Protein AF-A0A1I1SZJ6-F1 (afdb_monomer)

Secondary structure (DSSP, 8-state):
-EEEETTEEEEEEE-EEETTEEE--HHHHHHHTTPPP-TTHHHHHHHHHHHHHHTS-SS--SS--HHHHHHHHHHHHHHTT--TT--EEEEEEEPSTT----HHHHHHHHHH-HHHHHHTSS-TTEEEEEESS--SSS-----HHHHTT--

pLDDT: mean 81.71, std 13.98, range [41.66, 95.25]

InterPro domains:
  IPR046100 Protein of unknown function DUF6037 [PF19503] (1-134)

Organism: NCBI:txid1505723

Radius of gyration: 19.91 Å; Cα contacts (8 Å, |Δi|>4): 135; chains: 1; bounding box: 44×31×58 Å

Mean predicted aligned error: 8.68 Å

Sequence (151 aa):
MEFFKKSDLTDALKVEINSSGWMIDAKELRKFFEIEYSLTLGDTLSQFNNILNQFVPTVVNERPSKEQMELMYASLSKSDSENPNKKYCFGVKMNREGHRRSSFNDNKTRLLRPNLYKYFADGKTIIFYFSSKSIKSYLCRLTKSLISSML

Structure (mmCIF, N/CA/C/O backbone):
data_AF-A0A1I1SZJ6-F1
#
_entry.id   AF-A0A1I1SZJ6-F1
#
loop_
_atom_site.group_PDB
_atom_site.id
_atom_site.type_symbol
_atom_site.label_atom_id
_atom_site.label_alt_id
_atom_site.label_comp_id
_atom_site.label_asym_id
_atom_site.label_entity_id
_atom_site.label_seq_id
_atom_site.pdbx_PDB_ins_code
_atom_site.Cartn_x
_atom_site.Cartn_y
_atom_site.Cartn_z
_atom_site.occupancy
_atom_site.B_iso_or_equiv
_atom_site.auth_seq_id
_atom_site.auth_comp_id
_atom_site.auth_asym_id
_atom_site.auth_atom_id
_atom_site.pdbx_PDB_model_num
ATOM 1 N N . MET A 1 1 ? -2.105 -5.342 6.293 1.00 83.62 1 MET A N 1
ATOM 2 C CA . MET A 1 1 ? -3.278 -4.646 5.729 1.00 83.62 1 MET A CA 1
ATOM 3 C C . MET A 1 1 ? -3.196 -3.177 6.093 1.00 83.62 1 MET A C 1
ATOM 5 O O . MET A 1 1 ? -2.617 -2.859 7.123 1.00 83.62 1 MET A O 1
ATOM 9 N N . GLU A 1 2 ? -3.727 -2.296 5.252 1.00 89.25 2 GLU A N 1
ATOM 10 C CA . GLU A 1 2 ? -3.792 -0.857 5.526 1.00 89.25 2 GLU A CA 1
ATOM 11 C C . GLU A 1 2 ? -5.231 -0.376 5.331 1.00 89.25 2 GLU A C 1
ATOM 13 O O . GLU A 1 2 ? -5.846 -0.674 4.306 1.00 89.25 2 GLU A O 1
ATOM 18 N N . PHE A 1 3 ? -5.759 0.341 6.320 1.00 88.94 3 PHE A N 1
ATOM 19 C CA . PHE A 1 3 ? -7.051 1.015 6.257 1.00 88.94 3 PHE A CA 1
ATOM 20 C C . PHE A 1 3 ? -6.853 2.513 6.119 1.00 88.94 3 PHE A C 1
ATOM 22 O O . PHE A 1 3 ? -5.912 3.062 6.681 1.00 88.94 3 PHE A O 1
ATOM 29 N N . PHE A 1 4 ? -7.782 3.169 5.434 1.00 89.69 4 PHE A N 1
ATOM 30 C CA . PHE A 1 4 ? -7.789 4.613 5.239 1.00 89.69 4 PHE A CA 1
ATOM 31 C C . PHE A 1 4 ? -9.159 5.155 5.626 1.00 89.69 4 PHE A C 1
ATOM 33 O O . PHE A 1 4 ? -10.178 4.543 5.283 1.00 89.69 4 PHE A O 1
ATOM 40 N N . LYS A 1 5 ? -9.202 6.308 6.296 1.00 89.00 5 LYS A N 1
ATOM 41 C CA . LYS A 1 5 ? -10.465 7.026 6.476 1.00 89.00 5 LYS A CA 1
ATOM 42 C C . LYS A 1 5 ? -10.844 7.698 5.167 1.00 89.00 5 LYS A C 1
ATOM 44 O O . LYS A 1 5 ? -10.059 8.435 4.586 1.00 89.00 5 LYS A O 1
ATOM 49 N N . LYS A 1 6 ? -12.079 7.499 4.706 1.00 85.56 6 LYS A N 1
ATOM 50 C CA . LYS A 1 6 ? -12.560 8.141 3.471 1.00 85.56 6 LYS A CA 1
ATOM 51 C C . LYS A 1 6 ? -12.518 9.677 3.548 1.00 85.56 6 LYS A C 1
ATOM 53 O O . LYS A 1 6 ? -12.340 10.332 2.530 1.00 85.56 6 LYS A O 1
ATOM 58 N N . SER A 1 7 ? -12.703 10.241 4.741 1.00 86.44 7 SER A N 1
ATOM 59 C CA . SER A 1 7 ? -12.635 11.685 4.999 1.00 86.44 7 SER A CA 1
ATOM 60 C C . SER A 1 7 ? -11.208 12.238 5.022 1.00 86.44 7 SER A C 1
ATOM 62 O O . SER A 1 7 ? -11.016 13.401 4.679 1.00 86.44 7 SER A O 1
ATOM 64 N N . ASP A 1 8 ? -10.222 11.422 5.403 1.00 85.50 8 ASP A N 1
ATOM 65 C CA . ASP A 1 8 ? -8.811 11.795 5.472 1.00 85.50 8 ASP A CA 1
ATOM 66 C C . ASP A 1 8 ? -7.924 10.600 5.105 1.00 85.50 8 ASP A C 1
ATOM 68 O O . ASP A 1 8 ? -7.645 9.712 5.909 1.00 85.50 8 ASP A O 1
ATOM 72 N N . LEU A 1 9 ? -7.444 10.605 3.864 1.00 82.00 9 LEU A N 1
ATOM 73 C CA . LEU A 1 9 ? -6.594 9.551 3.317 1.00 82.00 9 LEU A CA 1
ATOM 74 C C . LEU A 1 9 ? -5.152 9.581 3.857 1.00 82.00 9 LEU A C 1
ATOM 76 O O . LEU A 1 9 ? -4.342 8.719 3.502 1.00 82.00 9 LEU A O 1
ATOM 80 N N . THR A 1 10 ? -4.800 10.584 4.666 1.00 82.19 10 THR A N 1
ATOM 81 C CA . THR A 1 10 ? -3.515 10.639 5.373 1.00 82.19 10 THR A CA 1
ATOM 82 C C . THR A 1 10 ? -3.568 9.928 6.723 1.00 82.19 10 THR A C 1
ATOM 84 O O . THR A 1 10 ? -2.527 9.449 7.178 1.00 82.19 10 THR A O 1
ATOM 87 N N . ASP A 1 11 ? -4.766 9.782 7.297 1.00 87.06 11 ASP A N 1
ATOM 88 C CA . ASP A 1 11 ? -5.030 8.991 8.496 1.00 87.06 11 ASP A CA 1
ATOM 89 C C . ASP A 1 11 ? -5.239 7.518 8.110 1.00 87.06 11 ASP A C 1
ATOM 91 O O . ASP A 1 11 ? -6.289 7.106 7.597 1.00 87.06 11 ASP A O 1
ATOM 95 N N . ALA A 1 12 ? -4.181 6.728 8.302 1.00 89.31 12 ALA A N 1
ATOM 96 C CA . ALA A 1 12 ? -4.136 5.331 7.907 1.00 89.31 12 ALA A CA 1
ATOM 97 C C . ALA A 1 12 ? -3.744 4.423 9.072 1.00 89.31 12 ALA A C 1
ATOM 99 O O . ALA A 1 12 ? -2.749 4.659 9.758 1.00 89.31 12 ALA A O 1
ATOM 100 N N . LEU A 1 13 ? -4.483 3.326 9.224 1.00 90.75 13 LEU A N 1
ATOM 101 C CA . LEU A 1 13 ? -4.199 2.283 10.199 1.00 90.75 13 LEU A CA 1
ATOM 102 C C . LEU A 1 13 ? -3.524 1.101 9.504 1.00 90.75 13 LEU A C 1
ATOM 104 O O . LEU A 1 13 ? -4.130 0.418 8.673 1.00 90.75 13 LEU A O 1
ATOM 108 N N . LYS A 1 14 ? -2.261 0.849 9.852 1.00 89.88 14 LYS A N 1
ATOM 109 C CA . LYS A 1 14 ? -1.487 -0.284 9.338 1.00 89.88 14 LYS A CA 1
ATOM 110 C C . LYS A 1 14 ? -1.499 -1.418 10.352 1.00 89.88 14 LYS A C 1
ATOM 112 O O . LYS A 1 14 ? -1.001 -1.259 11.456 1.00 89.88 14 LYS A O 1
ATOM 117 N N . VAL A 1 15 ? -2.037 -2.564 9.946 1.00 88.00 15 VAL A N 1
ATOM 118 C CA . VAL A 1 15 ? -2.221 -3.730 10.820 1.00 88.00 15 VAL A CA 1
ATOM 119 C C . VAL A 1 15 ? -1.590 -4.961 10.194 1.00 88.00 15 VAL A C 1
ATOM 121 O O . VAL A 1 15 ? -1.812 -5.258 9.013 1.00 88.00 15 VAL A O 1
ATOM 124 N N . GLU A 1 16 ? -0.809 -5.699 10.973 1.00 85.38 16 GLU A N 1
ATOM 125 C CA . GLU A 1 16 ? -0.336 -7.021 10.573 1.00 85.38 16 GLU A CA 1
ATOM 126 C C . GLU A 1 16 ? -1.478 -8.039 10.672 1.00 85.38 16 GLU A C 1
ATOM 128 O O . GLU A 1 16 ? -2.276 -8.006 11.605 1.00 85.38 16 GLU A O 1
ATOM 133 N N . ILE A 1 17 ? -1.578 -8.935 9.690 1.00 81.75 17 ILE A N 1
ATOM 134 C CA . ILE A 1 17 ? -2.584 -10.002 9.674 1.00 81.75 17 ILE A CA 1
ATOM 135 C C . ILE A 1 17 ? -1.856 -11.333 9.550 1.00 81.75 17 ILE A C 1
ATOM 137 O O . ILE A 1 17 ? -0.965 -11.470 8.710 1.00 81.75 17 ILE A O 1
ATOM 141 N N . ASN A 1 18 ? -2.262 -12.316 10.347 1.00 81.81 18 ASN A N 1
ATOM 142 C CA . ASN A 1 18 ? -1.826 -13.703 10.230 1.00 81.81 18 ASN A CA 1
ATOM 143 C C . ASN A 1 18 ? -3.036 -14.657 10.280 1.00 81.81 18 ASN A C 1
ATOM 145 O O . ASN A 1 18 ? -4.186 -14.224 10.219 1.00 81.81 18 ASN A O 1
ATOM 149 N N . SER A 1 19 ? -2.785 -15.966 10.375 1.00 78.12 19 SER A N 1
ATOM 150 C CA . SER A 1 19 ? -3.836 -16.992 10.458 1.00 78.12 19 SER A CA 1
ATOM 151 C C . SER A 1 19 ? -4.764 -16.839 11.667 1.00 78.12 19 SER A C 1
ATOM 153 O O . SER A 1 19 ? -5.873 -17.359 11.647 1.00 78.12 19 SER A O 1
ATOM 155 N N . SER A 1 20 ? -4.322 -16.133 12.707 1.00 75.50 20 SER A N 1
ATOM 156 C CA . SER A 1 20 ? -5.097 -15.839 13.915 1.00 75.50 20 SER A CA 1
ATOM 157 C C . SER A 1 20 ? -5.882 -14.524 13.812 1.00 75.50 20 SER A C 1
ATOM 159 O O . SER A 1 20 ? -6.581 -14.158 14.752 1.00 75.50 20 SER A O 1
ATOM 161 N N . GLY A 1 21 ? -5.792 -13.816 12.680 1.00 73.88 21 GLY A N 1
ATOM 162 C CA . GLY A 1 21 ? -6.482 -12.554 12.432 1.00 73.88 21 GLY A CA 1
ATOM 163 C C . GLY A 1 21 ? -5.570 -11.332 12.547 1.00 73.88 21 GLY A C 1
ATOM 164 O O . GLY A 1 21 ? -4.406 -11.356 12.147 1.00 73.88 21 GLY A O 1
ATOM 165 N N . TRP A 1 22 ? -6.143 -10.233 13.032 1.00 78.50 22 TRP A N 1
ATOM 166 C CA . TRP A 1 22 ? -5.533 -8.905 13.076 1.00 78.50 22 TRP A CA 1
ATOM 167 C C . TRP A 1 22 ? -4.689 -8.729 14.339 1.00 78.50 22 TRP A C 1
ATOM 169 O O . TRP A 1 22 ? -5.185 -8.901 15.450 1.00 78.50 22 TRP A O 1
ATOM 179 N N . MET A 1 23 ? -3.433 -8.324 14.179 1.00 83.69 23 MET A N 1
ATOM 180 C CA . MET A 1 23 ? -2.507 -8.051 15.279 1.00 83.69 23 MET A CA 1
ATOM 181 C C . MET A 1 23 ? -2.602 -6.577 15.694 1.00 83.69 23 MET A C 1
ATOM 183 O O . MET A 1 23 ? -1.713 -5.781 15.400 1.00 83.69 23 MET A O 1
ATOM 187 N N . ILE A 1 24 ? -3.713 -6.201 16.327 1.00 82.69 24 ILE A N 1
ATOM 188 C CA . ILE A 1 24 ? -3.982 -4.835 16.800 1.00 82.69 24 ILE A CA 1
ATOM 189 C C . ILE A 1 24 ? -4.702 -4.868 18.145 1.00 82.69 24 ILE A C 1
ATOM 191 O O . ILE A 1 24 ? -5.523 -5.752 18.397 1.00 82.69 24 ILE A O 1
ATOM 195 N N . ASP A 1 25 ? -4.409 -3.899 19.011 1.00 81.06 25 ASP A N 1
ATOM 196 C CA . ASP A 1 25 ? -5.111 -3.785 20.280 1.00 81.06 25 ASP A CA 1
ATOM 197 C C . ASP A 1 25 ? -6.532 -3.205 20.124 1.00 81.06 25 ASP A C 1
ATOM 199 O O . ASP A 1 25 ? -6.858 -2.422 19.227 1.00 81.06 25 ASP A O 1
ATOM 203 N N . ALA A 1 26 ? -7.395 -3.599 21.058 1.00 78.38 26 ALA A N 1
ATOM 204 C CA . ALA A 1 26 ? -8.786 -3.177 21.157 1.00 78.38 26 ALA A CA 1
ATOM 205 C C . ALA A 1 26 ? -8.985 -1.650 21.127 1.00 78.38 26 ALA A C 1
ATOM 207 O O . ALA A 1 26 ? -9.957 -1.147 20.562 1.00 78.38 26 ALA A O 1
ATOM 208 N N . LYS A 1 27 ? -8.090 -0.900 21.773 1.00 82.69 27 LYS A N 1
ATOM 209 C CA . LYS A 1 27 ? -8.201 0.547 21.967 1.00 82.69 27 LYS A CA 1
ATOM 210 C C . LYS A 1 27 ? -7.812 1.302 20.701 1.00 82.69 27 LYS A C 1
ATOM 212 O O . LYS A 1 27 ? -8.466 2.294 20.388 1.00 82.69 27 LYS A O 1
ATOM 217 N N . GLU A 1 28 ? -6.769 0.869 20.006 1.00 86.31 28 GLU A N 1
ATOM 218 C CA . GLU A 1 28 ? -6.316 1.442 18.741 1.00 86.31 28 GLU A CA 1
ATOM 219 C C . GLU A 1 28 ? -7.366 1.231 17.650 1.00 86.31 28 GLU A C 1
ATOM 221 O O . GLU A 1 28 ? -7.811 2.204 17.036 1.00 86.31 28 GLU A O 1
ATOM 226 N N . LEU A 1 29 ? -7.866 -0.002 17.509 1.00 83.44 29 LEU A N 1
ATOM 227 C CA . LEU A 1 29 ? -8.951 -0.331 16.584 1.00 83.44 29 LEU A CA 1
ATOM 228 C C . LEU A 1 29 ? -10.187 0.536 16.854 1.00 83.44 29 LEU A C 1
ATOM 230 O O . LEU A 1 29 ? -10.709 1.196 15.956 1.00 83.44 29 LEU A O 1
ATOM 234 N N . ARG A 1 30 ? -10.607 0.603 18.123 1.00 83.06 30 ARG A N 1
ATOM 235 C CA . ARG A 1 30 ? -11.743 1.414 18.569 1.00 83.06 30 ARG A CA 1
ATOM 236 C C . ARG A 1 30 ? -11.582 2.884 18.196 1.00 83.06 30 ARG A C 1
ATOM 238 O O . ARG A 1 30 ? -12.522 3.492 17.699 1.00 83.06 30 ARG A O 1
ATOM 245 N N . LYS A 1 31 ? -10.412 3.466 18.464 1.00 87.94 31 LYS A N 1
ATOM 246 C CA . LYS A 1 31 ? -10.139 4.876 18.162 1.00 87.94 31 LYS A CA 1
ATOM 247 C C . LYS A 1 31 ? -10.184 5.152 16.665 1.00 87.94 31 LYS A C 1
ATOM 249 O O . LYS A 1 31 ? -10.746 6.165 16.268 1.00 87.94 31 LYS A O 1
ATOM 254 N N . PHE A 1 32 ? -9.604 4.271 15.854 1.00 89.25 32 PHE A N 1
ATOM 255 C CA . PHE A 1 32 ? -9.561 4.468 14.411 1.00 89.25 32 PHE A CA 1
ATOM 256 C C . PHE A 1 32 ? -10.952 4.371 13.777 1.00 89.25 32 PHE A C 1
ATOM 258 O O . PHE A 1 32 ? -11.323 5.235 12.987 1.00 89.25 32 PHE A O 1
ATOM 265 N N . PHE A 1 33 ? -11.736 3.363 14.167 1.00 85.50 33 PHE A N 1
ATOM 266 C CA . PHE A 1 33 ? -13.101 3.150 13.674 1.00 85.50 33 PHE A CA 1
ATOM 267 C C . PHE A 1 33 ? -14.171 3.952 14.433 1.00 85.50 33 PHE A C 1
ATOM 269 O O . PHE A 1 33 ? -15.355 3.776 14.164 1.00 85.50 33 PHE A O 1
ATOM 276 N N . GLU A 1 34 ? -13.766 4.817 15.369 1.00 87.62 34 GLU A N 1
ATOM 277 C CA . GLU A 1 34 ? -14.654 5.695 16.147 1.00 87.62 34 GLU A CA 1
ATOM 278 C C . GLU A 1 34 ? -15.754 4.931 16.910 1.00 87.62 34 GLU A C 1
ATOM 280 O O . GLU A 1 34 ? -16.882 5.387 17.068 1.00 87.62 34 GLU A O 1
ATOM 285 N N . ILE A 1 35 ? -15.405 3.752 17.429 1.00 82.06 35 ILE A N 1
ATOM 286 C CA . ILE A 1 35 ? -16.305 2.918 18.229 1.00 82.06 35 ILE A CA 1
ATOM 287 C C . ILE A 1 35 ? -16.357 3.480 19.665 1.00 82.06 35 ILE A C 1
ATOM 289 O O . ILE A 1 35 ? -15.330 3.709 20.315 1.00 82.06 35 ILE A O 1
ATOM 293 N N . GLU A 1 36 ? -17.548 3.726 20.205 1.00 80.19 36 GLU A N 1
ATOM 294 C CA . GLU A 1 36 ? -17.694 4.203 21.586 1.00 80.19 36 GLU A CA 1
ATOM 295 C C . GLU A 1 36 ? -17.242 3.151 22.611 1.00 80.19 36 GLU A C 1
ATOM 297 O O . GLU A 1 36 ? -17.252 1.950 22.350 1.00 80.19 36 GLU A O 1
ATOM 302 N N . TYR A 1 37 ? -16.791 3.595 23.787 1.00 73.75 37 TYR A N 1
ATOM 303 C CA . TYR A 1 37 ? -16.416 2.678 24.865 1.00 73.75 37 TYR A CA 1
ATOM 304 C C . TYR A 1 37 ? -17.664 2.199 25.620 1.00 73.75 37 TYR A C 1
ATOM 306 O O . TYR A 1 37 ? -18.499 3.013 26.003 1.00 73.75 37 TYR A O 1
ATOM 314 N N . SER A 1 38 ? -17.753 0.900 25.905 1.00 73.56 38 SER A N 1
ATOM 315 C CA . SER A 1 38 ? -18.805 0.293 26.723 1.00 73.56 38 SER A CA 1
ATOM 316 C C . SER A 1 38 ? -18.210 -0.763 27.663 1.00 73.56 38 SER A C 1
ATOM 318 O O . SER A 1 38 ? -17.092 -1.231 27.470 1.00 73.56 38 SER A O 1
ATOM 320 N N . LEU A 1 39 ? -1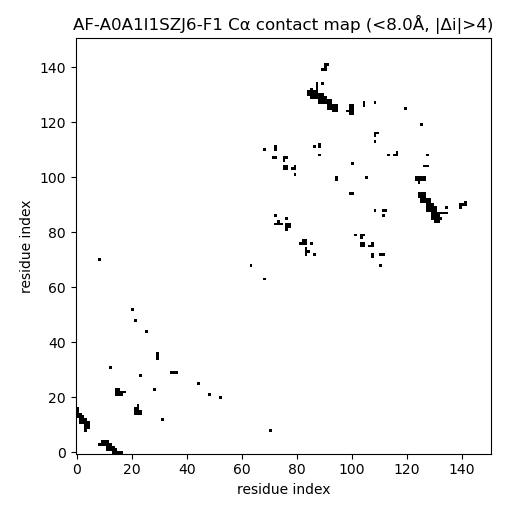8.936 -1.166 28.706 1.00 67.81 39 LEU A N 1
ATOM 321 C CA . LEU A 1 39 ? -18.473 -2.241 29.601 1.00 67.81 39 LEU A CA 1
ATOM 322 C C . LEU A 1 39 ? -18.500 -3.626 28.925 1.00 67.81 39 LEU A C 1
ATOM 324 O O . LEU A 1 39 ? -17.742 -4.511 29.303 1.00 67.81 39 LEU A O 1
ATOM 328 N N . THR A 1 40 ? -19.321 -3.796 27.887 1.00 70.81 40 THR A N 1
ATOM 329 C CA . THR A 1 40 ? -19.449 -5.021 27.075 1.00 70.81 40 THR A CA 1
ATOM 330 C C . THR A 1 40 ? -18.496 -5.051 25.873 1.00 70.81 40 THR A C 1
ATOM 332 O O . THR A 1 40 ? -18.631 -5.887 24.982 1.00 70.81 40 THR A O 1
ATOM 335 N N . LEU A 1 41 ? -17.519 -4.139 25.817 1.00 65.25 41 LEU A N 1
ATOM 336 C CA . LEU A 1 41 ? -16.730 -3.887 24.609 1.00 65.25 41 LEU A CA 1
ATOM 337 C C . LEU A 1 41 ? -15.887 -5.079 24.139 1.00 65.25 41 LEU A C 1
ATOM 339 O O . LEU A 1 41 ? -15.599 -5.176 22.950 1.00 65.25 41 LEU A O 1
ATOM 343 N N . GLY A 1 42 ? -15.488 -5.978 25.045 1.00 66.69 42 GLY A N 1
ATOM 344 C CA . GLY A 1 42 ? -14.761 -7.198 24.674 1.00 66.69 42 GLY A CA 1
ATOM 345 C C . GLY A 1 42 ? -15.551 -8.062 23.685 1.00 66.69 42 GLY A C 1
ATOM 346 O O . GLY A 1 42 ? -15.003 -8.504 22.670 1.00 66.69 42 GLY A O 1
ATOM 347 N N . ASP A 1 43 ? -16.856 -8.207 23.920 1.00 70.62 43 ASP A N 1
ATOM 348 C CA . ASP A 1 43 ? -17.759 -8.937 23.028 1.00 70.62 43 ASP A CA 1
ATOM 349 C C . ASP A 1 43 ? -17.993 -8.156 21.731 1.00 70.62 43 ASP A C 1
ATOM 351 O O . ASP A 1 43 ? -17.943 -8.736 20.646 1.00 70.62 43 ASP A O 1
ATOM 355 N N . THR A 1 44 ? -18.152 -6.829 21.815 1.00 72.69 44 THR A N 1
ATOM 356 C CA . THR A 1 44 ? -18.329 -5.951 20.644 1.00 72.69 44 THR A CA 1
ATOM 357 C C . THR A 1 44 ? -17.132 -6.000 19.695 1.00 72.69 44 THR A C 1
ATOM 359 O O . THR A 1 44 ? -17.309 -6.081 18.483 1.00 72.69 44 THR A O 1
ATOM 362 N N . LEU A 1 45 ? -15.905 -5.981 20.218 1.00 73.12 45 LEU A N 1
ATOM 363 C CA . LEU A 1 45 ? -14.690 -6.039 19.401 1.00 73.12 45 LEU A CA 1
ATOM 364 C C . LEU A 1 45 ? -14.463 -7.426 18.807 1.00 73.12 45 LEU A C 1
ATOM 366 O O . LEU A 1 45 ? -14.029 -7.534 17.663 1.00 73.12 45 LEU A O 1
ATOM 370 N N . SER A 1 46 ? -14.800 -8.480 19.551 1.00 73.75 46 SER A N 1
ATOM 371 C CA . SER A 1 46 ? -14.765 -9.849 19.034 1.00 73.75 46 SER A CA 1
ATOM 372 C C . SER A 1 46 ? -15.762 -10.024 17.884 1.00 73.75 46 SER A C 1
ATOM 374 O O . SER A 1 46 ? -15.407 -10.550 16.831 1.00 73.75 46 SER A O 1
ATOM 376 N N . GLN A 1 47 ? -16.988 -9.511 18.033 1.00 73.12 47 GLN A N 1
ATOM 377 C CA . GLN A 1 47 ? -17.997 -9.499 16.970 1.00 73.12 47 GLN A CA 1
ATOM 378 C C . GLN A 1 47 ? -17.559 -8.651 15.773 1.00 73.12 47 GLN A C 1
ATOM 380 O O . GLN A 1 47 ? -17.668 -9.104 14.635 1.00 73.12 47 GLN A O 1
ATOM 385 N N . PHE A 1 48 ? -17.010 -7.460 16.017 1.00 78.75 48 PHE A N 1
ATOM 386 C CA . PHE A 1 48 ? -16.477 -6.598 14.968 1.00 78.75 48 PHE A CA 1
ATOM 387 C C . PHE A 1 48 ? -15.361 -7.294 14.186 1.00 78.75 48 PHE A C 1
ATOM 389 O O . PHE A 1 48 ? -15.429 -7.344 12.962 1.00 78.75 48 PHE A O 1
ATOM 396 N N . ASN A 1 49 ? -14.384 -7.899 14.868 1.00 75.62 49 ASN A N 1
ATOM 397 C CA . ASN A 1 49 ? -13.313 -8.656 14.222 1.00 75.62 49 ASN A CA 1
ATOM 398 C C . ASN A 1 49 ? -13.860 -9.846 13.426 1.00 75.62 49 ASN A C 1
ATOM 400 O O . ASN A 1 49 ? -13.414 -10.077 12.304 1.00 75.62 49 ASN A O 1
ATOM 404 N N . ASN A 1 50 ? -14.850 -10.570 13.956 1.00 77.25 50 ASN A N 1
ATOM 405 C CA . ASN A 1 50 ? -15.494 -11.678 13.247 1.00 77.25 50 ASN A CA 1
ATOM 406 C C . ASN A 1 50 ? -16.188 -11.216 11.961 1.00 77.25 50 ASN A C 1
ATOM 408 O O . ASN A 1 50 ? -16.044 -11.870 10.932 1.00 77.25 50 ASN A O 1
ATOM 412 N N . ILE A 1 51 ? -16.896 -10.085 11.999 1.00 79.44 51 ILE A N 1
ATOM 413 C CA . ILE A 1 51 ? -17.528 -9.489 10.816 1.00 79.44 51 ILE 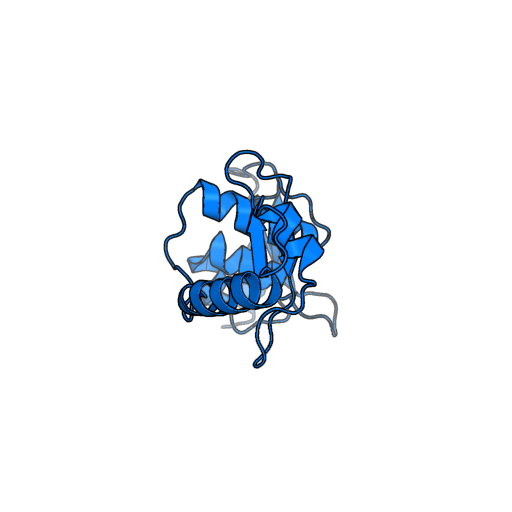A CA 1
ATOM 414 C C . ILE A 1 51 ? -16.454 -9.000 9.843 1.00 79.44 51 ILE A C 1
ATOM 416 O O . ILE A 1 51 ? -16.484 -9.343 8.667 1.00 79.44 51 ILE A O 1
ATOM 420 N N . LEU A 1 52 ? -15.464 -8.246 10.319 1.00 78.56 52 LEU A N 1
ATOM 421 C CA . LEU A 1 52 ? -14.407 -7.673 9.488 1.00 78.56 52 LEU A CA 1
ATOM 422 C C . LEU A 1 52 ? -13.579 -8.754 8.781 1.00 78.56 52 LEU A C 1
ATOM 424 O O . LEU A 1 52 ? -13.232 -8.593 7.612 1.00 78.56 52 LEU A O 1
ATOM 428 N N . ASN A 1 53 ? -13.327 -9.883 9.451 1.00 79.00 53 ASN A N 1
ATOM 429 C CA . ASN A 1 53 ? -12.685 -11.062 8.867 1.00 79.00 53 ASN A CA 1
ATOM 430 C C . ASN A 1 53 ? -13.439 -11.605 7.643 1.00 79.00 53 ASN A C 1
ATOM 432 O O . ASN A 1 53 ? -12.797 -12.078 6.708 1.00 79.00 53 ASN A O 1
ATOM 436 N N . GLN A 1 54 ? -14.773 -11.496 7.600 1.00 79.00 54 GLN A N 1
ATOM 437 C CA . GLN A 1 54 ? -15.577 -11.923 6.443 1.00 79.00 54 GLN A CA 1
ATOM 438 C C . GLN A 1 54 ? -15.381 -11.019 5.218 1.00 79.00 54 GLN A C 1
ATOM 440 O O . GLN A 1 54 ? -15.653 -11.440 4.096 1.00 79.00 54 GLN A O 1
ATOM 445 N N . PHE A 1 55 ? -14.887 -9.794 5.417 1.00 79.19 55 PHE A N 1
ATOM 446 C CA . PHE A 1 55 ? -14.628 -8.827 4.351 1.00 79.19 55 PHE A CA 1
ATOM 447 C C . PHE A 1 55 ? -13.159 -8.771 3.921 1.00 79.19 55 PHE A C 1
ATOM 449 O O . PHE A 1 55 ? -12.823 -7.983 3.035 1.00 79.19 55 PHE A O 1
ATOM 456 N N . VAL A 1 56 ? -12.274 -9.587 4.509 1.00 77.12 56 VAL A N 1
ATOM 457 C CA . VAL A 1 56 ? -10.879 -9.674 4.060 1.00 77.12 56 VAL A CA 1
ATOM 458 C C . VAL A 1 56 ? -10.858 -10.250 2.641 1.00 77.12 56 VAL A C 1
ATOM 460 O O . VAL A 1 56 ? -11.276 -11.392 2.441 1.00 77.12 56 VAL A O 1
ATOM 463 N N . PRO A 1 57 ? -10.363 -9.504 1.636 1.00 75.19 57 PRO A N 1
ATOM 464 C CA . PRO A 1 57 ? -10.328 -10.008 0.272 1.00 75.19 57 PRO A CA 1
ATOM 465 C C . PRO A 1 57 ? -9.396 -11.220 0.173 1.00 75.19 57 PRO A C 1
ATOM 467 O O . PRO A 1 57 ? -8.209 -11.125 0.485 1.00 75.19 57 PRO A O 1
ATOM 470 N N . THR A 1 58 ? -9.919 -12.351 -0.298 1.00 80.94 58 THR A N 1
ATOM 471 C CA . THR A 1 58 ? -9.129 -13.565 -0.583 1.00 80.94 58 THR A CA 1
ATOM 472 C C . THR A 1 58 ? -8.465 -13.520 -1.957 1.00 80.94 58 THR A C 1
ATOM 474 O O . THR A 1 58 ? -7.528 -14.269 -2.231 1.00 80.94 58 THR A O 1
ATOM 477 N N . VAL A 1 59 ? -8.927 -12.612 -2.818 1.00 79.06 59 VAL A N 1
ATOM 478 C CA . VAL A 1 59 ? -8.383 -12.348 -4.148 1.00 79.06 59 VAL A CA 1
ATOM 479 C C . VAL A 1 59 ? -8.111 -10.859 -4.314 1.00 79.06 59 VAL A C 1
ATOM 481 O O . VAL A 1 59 ? -8.787 -10.006 -3.736 1.00 79.06 59 VAL A O 1
ATOM 484 N N . VAL A 1 60 ? -7.100 -10.533 -5.114 1.00 78.12 60 VAL A N 1
ATOM 485 C CA . VAL A 1 60 ? -6.769 -9.142 -5.433 1.00 78.12 60 VAL A CA 1
ATOM 486 C C . VAL A 1 60 ? -7.837 -8.580 -6.368 1.00 78.12 60 VAL A C 1
ATOM 488 O O . VAL A 1 60 ? -8.143 -9.183 -7.393 1.00 78.12 60 VAL A O 1
ATOM 491 N N . ASN A 1 61 ? -8.373 -7.399 -6.049 1.00 80.19 61 ASN A N 1
ATOM 492 C CA . ASN A 1 61 ? -9.228 -6.671 -6.982 1.00 80.19 61 ASN A CA 1
ATOM 493 C C . ASN A 1 61 ? -8.396 -6.211 -8.191 1.00 80.19 61 ASN A C 1
ATOM 495 O O . ASN A 1 61 ? -7.537 -5.339 -8.066 1.00 80.19 61 ASN A O 1
ATOM 499 N N . GLU A 1 62 ? -8.665 -6.779 -9.366 1.00 78.75 62 GLU A N 1
ATOM 500 C CA . GLU A 1 62 ? -7.963 -6.437 -10.608 1.00 78.75 62 GLU A CA 1
ATOM 501 C C . GLU A 1 62 ? -8.371 -5.073 -11.189 1.00 78.75 62 GLU A C 1
ATOM 503 O O . GLU A 1 62 ? -7.692 -4.546 -12.071 1.00 78.75 62 GLU A O 1
ATOM 508 N N . ARG A 1 63 ? -9.480 -4.489 -10.715 1.00 83.31 63 ARG A N 1
ATOM 509 C CA . ARG A 1 63 ? -10.037 -3.223 -11.212 1.00 83.31 63 ARG A CA 1
ATOM 510 C C . ARG A 1 63 ? -10.326 -2.253 -10.057 1.00 83.31 63 ARG A C 1
ATOM 512 O O . ARG A 1 63 ? -11.488 -1.927 -9.811 1.00 83.31 63 ARG A O 1
ATOM 519 N N . PRO A 1 64 ? -9.295 -1.792 -9.324 1.00 87.62 64 PRO A N 1
ATOM 520 C CA . PRO A 1 64 ? -9.481 -0.770 -8.302 1.00 87.62 64 PRO A CA 1
ATOM 521 C C . PRO A 1 64 ? -9.984 0.535 -8.931 1.00 87.62 64 PRO A C 1
ATOM 523 O O . PRO A 1 64 ? -9.643 0.865 -10.072 1.00 87.62 64 PRO A O 1
ATOM 526 N N . SER A 1 65 ? -10.773 1.302 -8.176 1.00 90.19 65 SER A N 1
ATOM 527 C CA . SER A 1 65 ? -11.144 2.661 -8.572 1.00 90.19 65 SER A CA 1
ATOM 528 C C . SER A 1 65 ? -9.896 3.543 -8.702 1.00 90.19 65 SER A C 1
ATOM 530 O O . SER A 1 65 ? -8.825 3.213 -8.189 1.00 90.19 65 SER A O 1
ATOM 532 N N . LYS A 1 66 ? -10.014 4.699 -9.364 1.00 88.81 66 LYS A N 1
ATOM 533 C CA . LYS A 1 66 ? -8.891 5.644 -9.489 1.00 88.81 66 LYS A CA 1
ATOM 534 C C . LYS A 1 66 ? -8.336 6.057 -8.119 1.00 88.81 66 LYS A C 1
ATOM 536 O O . LYS A 1 66 ? -7.126 6.061 -7.937 1.00 88.81 66 LYS A O 1
ATOM 541 N N . GLU A 1 67 ? -9.216 6.350 -7.167 1.00 88.44 67 GLU A N 1
ATOM 542 C CA . GLU A 1 67 ? -8.858 6.711 -5.790 1.00 88.44 67 GLU A CA 1
ATOM 543 C C . GLU A 1 67 ? -8.133 5.562 -5.075 1.00 88.44 67 GLU A 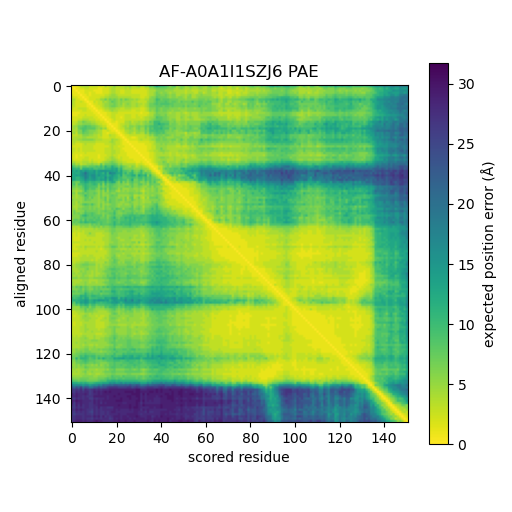C 1
ATOM 545 O O . GLU A 1 67 ? -7.051 5.752 -4.523 1.00 88.44 67 GLU A O 1
ATOM 550 N N . GLN A 1 68 ? -8.665 4.337 -5.170 1.00 88.88 68 GLN A N 1
ATOM 551 C CA . GLN A 1 68 ? -8.016 3.147 -4.611 1.00 88.88 68 GLN A CA 1
ATOM 552 C C . GLN A 1 68 ? -6.637 2.919 -5.236 1.00 88.88 68 GLN A C 1
ATOM 554 O O . GLN A 1 68 ? -5.670 2.651 -4.529 1.00 88.88 68 GLN A O 1
ATOM 559 N N . MET A 1 69 ? -6.523 3.070 -6.556 1.00 90.31 69 MET A N 1
ATOM 560 C CA . MET A 1 69 ? -5.258 2.934 -7.271 1.00 90.31 69 MET A CA 1
ATOM 561 C C . MET A 1 69 ? -4.231 3.968 -6.795 1.00 90.31 69 MET A C 1
ATOM 563 O O . MET A 1 69 ? -3.067 3.612 -6.596 1.00 90.31 69 MET A O 1
ATOM 567 N N . GLU A 1 70 ? -4.654 5.219 -6.582 1.00 89.88 70 GLU A N 1
ATOM 568 C CA . GLU A 1 70 ? -3.812 6.296 -6.053 1.00 89.88 70 GLU A CA 1
ATOM 569 C C . GLU A 1 70 ? -3.291 5.989 -4.646 1.00 89.88 70 GLU A C 1
ATOM 571 O O . GLU A 1 70 ? -2.088 6.117 -4.400 1.00 89.88 70 GLU A O 1
ATOM 576 N N . LEU A 1 71 ? -4.150 5.476 -3.764 1.00 90.62 71 LEU A N 1
ATOM 577 C CA . LEU A 1 71 ? -3.757 5.042 -2.421 1.00 90.62 71 LEU A CA 1
ATOM 578 C C . LEU A 1 71 ? -2.784 3.865 -2.454 1.00 90.62 71 LEU A C 1
ATOM 580 O O . LEU A 1 71 ? -1.742 3.894 -1.794 1.00 90.62 71 LEU A O 1
ATOM 584 N N . MET A 1 72 ? -3.084 2.854 -3.270 1.00 91.69 72 MET A N 1
ATOM 585 C CA . MET A 1 72 ? -2.264 1.652 -3.390 1.00 91.69 72 MET A CA 1
ATOM 586 C C . MET A 1 72 ? -0.844 1.988 -3.849 1.00 91.69 72 MET A C 1
ATOM 588 O O . MET A 1 72 ? 0.115 1.604 -3.181 1.00 91.69 72 MET A O 1
ATOM 592 N N . TYR A 1 73 ? -0.659 2.728 -4.953 1.00 90.94 73 TYR A N 1
ATOM 593 C CA . TYR A 1 73 ? 0.708 3.042 -5.383 1.00 90.94 73 TYR A CA 1
ATOM 594 C C . TYR A 1 73 ? 1.405 4.031 -4.443 1.00 90.94 73 TYR A C 1
ATOM 596 O O . TYR A 1 73 ? 2.634 3.985 -4.346 1.00 90.94 73 TYR A O 1
ATOM 604 N N . ALA A 1 74 ? 0.675 4.920 -3.759 1.00 91.69 74 ALA A N 1
ATOM 605 C CA . ALA A 1 74 ? 1.263 5.829 -2.780 1.00 91.69 74 ALA A CA 1
ATOM 606 C C . ALA A 1 74 ? 1.832 5.053 -1.584 1.00 91.69 74 ALA A C 1
ATOM 608 O O . ALA A 1 74 ? 2.996 5.256 -1.237 1.00 91.69 74 ALA A O 1
ATOM 609 N N . SER A 1 75 ? 1.059 4.117 -1.024 1.00 92.25 75 SER A N 1
ATOM 610 C CA . SER A 1 75 ? 1.504 3.205 0.040 1.00 92.25 75 SER A CA 1
ATOM 611 C C . SER A 1 75 ? 2.712 2.364 -0.391 1.00 92.25 75 SER A C 1
ATOM 613 O O . SER A 1 75 ? 3.737 2.332 0.300 1.00 92.25 75 SER A O 1
ATOM 615 N N . LEU A 1 76 ? 2.652 1.770 -1.590 1.00 94.25 76 LEU A N 1
ATOM 616 C CA . LEU A 1 76 ? 3.766 1.003 -2.157 1.00 94.25 76 LEU A CA 1
ATOM 617 C C . LEU A 1 76 ? 5.023 1.867 -2.326 1.00 94.25 76 LEU A C 1
ATOM 619 O O . LEU A 1 76 ? 6.122 1.406 -2.046 1.00 94.25 76 LEU A O 1
ATOM 623 N N . SER A 1 77 ? 4.875 3.127 -2.745 1.00 94.00 77 SER A N 1
ATOM 624 C CA . SER A 1 77 ? 6.012 4.045 -2.893 1.00 94.00 77 SER A CA 1
ATOM 625 C C . SER A 1 77 ? 6.635 4.388 -1.545 1.00 94.00 77 SER A C 1
ATOM 627 O O . SER A 1 77 ? 7.846 4.276 -1.406 1.00 94.00 77 SER A O 1
ATOM 629 N N . LYS A 1 78 ? 5.822 4.742 -0.540 1.00 92.25 78 LYS A N 1
ATOM 630 C CA . LYS A 1 78 ? 6.315 5.042 0.814 1.00 92.25 78 LYS A CA 1
ATOM 631 C C . LYS A 1 78 ? 7.069 3.849 1.408 1.00 92.25 78 LYS A C 1
ATOM 633 O O . LYS A 1 78 ? 8.140 4.031 1.974 1.00 92.25 78 LYS A O 1
ATOM 638 N N . SER A 1 79 ? 6.538 2.640 1.224 1.00 91.88 79 SER A N 1
ATOM 639 C CA . SER A 1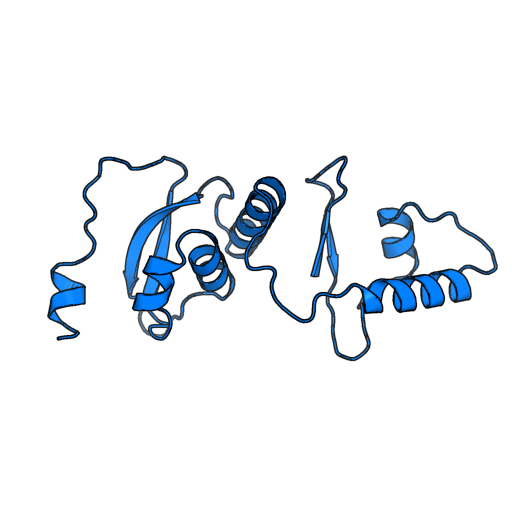 79 ? 7.154 1.404 1.725 1.00 91.88 79 SER A CA 1
ATOM 640 C C . SER A 1 79 ? 8.492 1.074 1.046 1.00 91.88 79 SER A C 1
ATOM 642 O O . SER A 1 79 ? 9.341 0.429 1.650 1.00 91.88 79 SER A O 1
ATOM 644 N N . ASP A 1 80 ? 8.705 1.557 -0.180 1.00 92.19 80 ASP A N 1
ATOM 645 C CA . ASP A 1 80 ? 9.964 1.431 -0.931 1.00 92.19 80 ASP A CA 1
ATOM 646 C C . ASP A 1 80 ? 10.886 2.656 -0.740 1.00 92.19 80 ASP A C 1
ATOM 648 O O . ASP A 1 80 ? 11.837 2.840 -1.494 1.00 92.19 80 ASP A O 1
ATOM 652 N N . SER A 1 81 ? 10.599 3.528 0.241 1.00 92.88 81 SER A N 1
ATOM 653 C CA . SER A 1 81 ? 11.293 4.814 0.469 1.00 92.88 81 SER A CA 1
ATOM 654 C C . SER A 1 81 ? 11.304 5.756 -0.747 1.00 92.88 81 SER A C 1
ATOM 656 O O . SER A 1 81 ? 12.203 6.578 -0.922 1.00 92.88 81 SER A O 1
ATOM 658 N N . GLU A 1 82 ? 10.289 5.656 -1.604 1.00 92.19 82 GLU A N 1
ATOM 659 C CA . GLU A 1 82 ? 10.145 6.429 -2.833 1.00 92.19 82 GLU A CA 1
ATOM 660 C C . GLU A 1 82 ? 9.107 7.547 -2.705 1.00 92.19 82 GLU A C 1
ATOM 662 O O . GLU A 1 82 ? 8.143 7.481 -1.940 1.00 92.19 82 GLU A O 1
ATOM 667 N N . ASN A 1 83 ? 9.259 8.582 -3.536 1.00 91.75 83 ASN A N 1
ATOM 668 C CA . ASN A 1 83 ? 8.291 9.675 -3.598 1.00 91.75 83 ASN A CA 1
ATOM 669 C C . ASN A 1 83 ? 6.941 9.160 -4.154 1.00 91.75 83 ASN A C 1
ATOM 671 O O . ASN A 1 83 ? 6.912 8.694 -5.301 1.00 91.75 83 ASN A O 1
ATOM 675 N N . PRO A 1 84 ? 5.816 9.301 -3.420 1.00 92.50 84 PRO A N 1
ATOM 676 C CA . PRO A 1 84 ? 4.494 8.846 -3.862 1.00 92.50 84 PRO A CA 1
ATOM 677 C C . PRO A 1 84 ? 4.052 9.424 -5.204 1.00 92.50 84 PRO A C 1
ATOM 679 O O . PRO A 1 84 ? 3.365 8.758 -5.967 1.00 92.50 84 PRO A O 1
ATOM 682 N N . ASN A 1 85 ? 4.506 10.627 -5.557 1.00 90.50 85 ASN A N 1
ATOM 683 C CA . ASN A 1 85 ? 4.151 11.266 -6.821 1.00 90.50 85 ASN A CA 1
ATOM 684 C C . ASN A 1 85 ? 4.826 10.613 -8.037 1.00 90.50 85 ASN A C 1
ATOM 686 O O . ASN A 1 85 ? 4.429 10.887 -9.171 1.00 90.50 85 ASN A O 1
ATOM 690 N N . LYS A 1 86 ? 5.833 9.746 -7.846 1.00 92.06 86 LYS A N 1
ATOM 691 C CA . LYS A 1 86 ? 6.503 9.025 -8.936 1.00 92.06 86 LYS A CA 1
ATOM 692 C C . LYS A 1 86 ? 5.629 7.884 -9.463 1.00 92.06 86 LYS A C 1
ATOM 694 O O . LYS A 1 86 ? 5.807 6.730 -9.072 1.00 92.06 86 LYS A O 1
ATOM 699 N N . LYS A 1 87 ? 4.707 8.193 -10.376 1.00 89.94 87 LYS A N 1
ATOM 700 C CA . LYS A 1 87 ? 3.768 7.223 -10.975 1.00 89.94 87 LYS A CA 1
ATOM 701 C C . LYS A 1 87 ? 4.063 6.838 -12.426 1.00 89.94 87 LYS A C 1
ATOM 703 O O . LYS A 1 87 ? 3.494 5.880 -12.938 1.00 89.94 87 LYS A O 1
ATOM 708 N N . TYR A 1 88 ? 4.981 7.531 -13.097 1.00 89.88 88 TYR A N 1
ATOM 709 C CA . TYR A 1 88 ? 5.278 7.282 -14.507 1.00 89.88 88 TYR A CA 1
ATOM 710 C C . TYR A 1 88 ? 6.506 6.387 -14.659 1.00 89.88 88 TYR A C 1
ATOM 712 O O . TYR A 1 88 ? 7.630 6.845 -14.469 1.00 89.88 88 TYR A O 1
ATOM 720 N N . CYS A 1 89 ? 6.303 5.112 -15.006 1.00 90.06 89 CYS A N 1
ATOM 721 C CA . CYS A 1 89 ? 7.418 4.215 -15.312 1.00 90.06 89 CYS A CA 1
ATOM 722 C C . CYS A 1 89 ? 8.121 4.655 -16.604 1.00 90.06 89 CYS A C 1
ATOM 724 O O . CYS A 1 89 ? 7.476 4.736 -17.655 1.00 90.06 89 CYS A O 1
ATOM 726 N N . PHE A 1 90 ? 9.425 4.922 -16.521 1.00 87.75 90 PHE A N 1
ATOM 727 C CA . PHE A 1 90 ? 10.230 5.432 -17.637 1.00 87.75 90 PHE A CA 1
ATOM 728 C C . PHE A 1 90 ? 11.368 4.493 -18.060 1.00 87.75 90 PHE A C 1
ATOM 730 O O . PHE A 1 90 ? 12.027 4.753 -19.063 1.00 87.75 90 PHE A O 1
ATOM 737 N N . GLY A 1 91 ? 11.609 3.402 -17.329 1.00 86.50 91 GLY A N 1
ATOM 738 C CA . GLY A 1 91 ? 12.664 2.456 -17.677 1.00 86.50 91 GLY A CA 1
ATOM 739 C C . GLY A 1 91 ? 12.725 1.233 -16.768 1.00 86.50 91 GLY A C 1
ATOM 740 O O . GLY A 1 91 ? 12.088 1.192 -15.713 1.00 86.50 91 GLY A O 1
ATOM 741 N N . VAL A 1 92 ? 13.527 0.256 -17.193 1.00 89.38 92 VAL A N 1
ATOM 742 C CA . VAL A 1 92 ? 13.886 -0.947 -16.434 1.00 89.38 92 VAL A CA 1
ATOM 743 C C . VAL A 1 92 ? 15.402 -1.114 -16.432 1.00 89.38 92 VAL A C 1
ATOM 745 O O . VAL A 1 92 ? 16.071 -0.704 -17.382 1.00 89.38 92 VAL A O 1
ATOM 748 N N . LYS A 1 93 ? 15.953 -1.707 -15.376 1.00 87.81 93 LYS A N 1
ATOM 749 C CA . LYS A 1 93 ? 17.386 -2.011 -15.271 1.00 87.81 93 LYS A CA 1
ATOM 750 C C . LYS A 1 93 ? 17.583 -3.296 -14.483 1.00 87.81 93 LYS A C 1
ATOM 752 O O . LYS A 1 93 ? 16.805 -3.574 -13.574 1.00 87.81 93 LYS A O 1
ATOM 757 N N . MET A 1 94 ? 18.661 -4.023 -14.763 1.00 88.94 94 MET A N 1
ATOM 758 C CA . MET A 1 94 ? 19.158 -5.003 -13.802 1.00 88.94 94 MET A CA 1
ATOM 759 C C . MET A 1 94 ? 19.620 -4.306 -12.520 1.00 88.94 94 MET A C 1
ATOM 761 O O . MET A 1 94 ? 20.241 -3.238 -12.548 1.00 88.94 94 MET A O 1
ATOM 765 N N . ASN A 1 95 ? 19.288 -4.919 -11.396 1.00 86.69 95 ASN A N 1
ATOM 766 C CA . ASN A 1 95 ? 19.758 -4.524 -10.087 1.00 86.69 95 ASN A CA 1
ATOM 767 C C . ASN A 1 95 ? 21.263 -4.791 -9.959 1.00 86.69 95 ASN A C 1
ATOM 769 O O . ASN A 1 95 ? 21.873 -5.454 -10.800 1.00 86.69 95 ASN A O 1
ATOM 773 N N . ARG A 1 96 ? 21.864 -4.272 -8.888 1.00 86.62 96 ARG A N 1
ATOM 774 C CA . ARG A 1 96 ? 23.210 -4.682 -8.484 1.00 86.62 96 ARG A CA 1
ATOM 775 C C . ARG A 1 96 ? 23.229 -6.191 -8.246 1.00 86.62 96 ARG A C 1
ATOM 777 O O . ARG A 1 96 ? 22.217 -6.774 -7.851 1.00 86.62 96 ARG A O 1
ATOM 784 N N . GLU A 1 97 ? 24.381 -6.807 -8.476 1.00 84.50 97 GLU A N 1
ATOM 785 C CA . GLU A 1 97 ? 24.566 -8.236 -8.243 1.00 84.50 97 GLU A CA 1
ATOM 786 C C . GLU A 1 97 ? 24.130 -8.622 -6.818 1.00 84.50 97 GLU A C 1
ATOM 788 O O . GLU A 1 97 ? 24.287 -7.849 -5.869 1.00 84.50 97 GLU A O 1
ATOM 793 N N . GLY A 1 98 ? 23.470 -9.773 -6.690 1.00 85.19 98 GLY A N 1
ATOM 794 C CA . GLY A 1 98 ? 22.904 -10.254 -5.426 1.00 85.19 98 GLY A CA 1
ATOM 795 C C . GLY A 1 98 ? 21.614 -9.563 -4.962 1.00 85.19 98 GLY A C 1
ATOM 796 O O . GLY A 1 98 ? 20.996 -10.029 -4.009 1.00 85.19 98 GLY A O 1
ATOM 797 N N . HIS A 1 99 ? 21.151 -8.498 -5.627 1.00 88.00 99 HIS A N 1
ATOM 798 C CA . HIS A 1 99 ? 19.962 -7.761 -5.199 1.00 88.00 99 HIS A CA 1
ATOM 799 C C . HIS A 1 99 ? 18.737 -8.082 -6.065 1.00 88.00 99 HIS A C 1
ATOM 801 O O . HIS A 1 99 ? 18.799 -8.176 -7.292 1.00 88.00 99 HIS A O 1
ATOM 807 N N . ARG A 1 100 ? 17.573 -8.200 -5.420 1.00 93.25 100 ARG A N 1
ATOM 808 C CA . ARG A 1 100 ? 16.289 -8.514 -6.067 1.00 93.25 100 ARG A CA 1
ATOM 809 C C . ARG A 1 100 ? 15.340 -7.317 -6.001 1.00 93.25 100 ARG A C 1
ATOM 811 O O . ARG A 1 100 ? 15.478 -6.453 -5.139 1.00 93.25 100 ARG A O 1
ATOM 818 N N . ARG A 1 101 ? 14.388 -7.260 -6.930 1.00 93.81 101 ARG A N 1
ATOM 819 C CA . ARG A 1 101 ? 13.259 -6.326 -6.946 1.00 93.81 101 ARG A CA 1
ATOM 820 C C . ARG A 1 101 ? 12.476 -6.477 -5.641 1.00 93.81 101 ARG A C 1
ATOM 822 O O . ARG A 1 101 ? 12.122 -7.598 -5.274 1.00 93.81 101 ARG A O 1
ATOM 829 N N . SER A 1 102 ? 12.201 -5.363 -4.963 1.00 94.56 102 SER A N 1
ATOM 830 C CA . SER A 1 102 ? 11.368 -5.362 -3.757 1.00 94.56 102 SER A CA 1
ATOM 831 C C . SER A 1 102 ? 9.934 -5.789 -4.089 1.00 94.56 102 SER A C 1
ATOM 833 O O . SER A 1 102 ? 9.452 -5.588 -5.209 1.00 94.56 102 SER A O 1
ATOM 835 N N . SER A 1 103 ? 9.221 -6.356 -3.113 1.00 94.50 103 SER A N 1
ATOM 836 C CA . SER A 1 103 ? 7.792 -6.672 -3.263 1.00 94.50 103 SER A CA 1
ATOM 837 C C . SER A 1 103 ? 6.963 -5.415 -3.558 1.00 94.50 103 SER A C 1
ATOM 839 O O . SER A 1 103 ? 5.978 -5.479 -4.292 1.00 94.50 103 SER A O 1
ATOM 841 N N . PHE A 1 104 ? 7.392 -4.256 -3.052 1.00 95.25 104 PHE A N 1
ATOM 842 C CA . PHE A 1 104 ? 6.749 -2.970 -3.303 1.00 95.25 104 PHE A CA 1
ATOM 843 C C . PHE A 1 104 ? 6.912 -2.514 -4.755 1.00 95.25 104 PHE A C 1
ATOM 845 O O . PHE A 1 104 ? 5.918 -2.175 -5.400 1.00 95.25 104 PHE A O 1
ATOM 852 N N . ASN A 1 105 ? 8.128 -2.581 -5.311 1.00 94.69 105 ASN A N 1
ATOM 853 C CA . ASN A 1 105 ? 8.379 -2.282 -6.721 1.00 94.69 105 ASN A CA 1
ATOM 854 C C . ASN A 1 105 ? 7.653 -3.269 -7.654 1.00 94.69 105 ASN A C 1
ATOM 856 O O . ASN A 1 105 ? 7.069 -2.857 -8.659 1.00 94.69 105 ASN A O 1
ATOM 860 N N . ASP A 1 106 ? 7.642 -4.558 -7.296 1.00 94.88 106 ASP A N 1
ATOM 861 C CA . ASP A 1 106 ? 6.919 -5.628 -7.997 1.00 94.88 106 ASP A CA 1
ATOM 862 C C . ASP A 1 106 ? 5.413 -5.317 -8.076 1.00 94.88 106 ASP A C 1
ATOM 864 O O . ASP A 1 106 ? 4.861 -5.157 -9.169 1.00 94.88 106 ASP A O 1
ATOM 868 N N . ASN A 1 107 ? 4.776 -5.092 -6.922 1.00 93.81 107 ASN A N 1
ATOM 869 C CA . ASN A 1 107 ? 3.354 -4.767 -6.819 1.00 93.81 107 ASN A CA 1
ATOM 870 C C . ASN A 1 107 ? 2.998 -3.450 -7.516 1.00 93.81 107 ASN A C 1
ATOM 872 O O . ASN A 1 107 ? 1.991 -3.383 -8.223 1.00 93.81 107 ASN A O 1
ATOM 876 N N . LYS A 1 108 ? 3.830 -2.411 -7.370 1.00 94.44 108 LYS A N 1
ATOM 877 C CA . LYS A 1 108 ? 3.606 -1.102 -7.999 1.00 94.44 108 LYS A CA 1
ATOM 878 C C . LYS A 1 108 ? 3.662 -1.202 -9.520 1.00 94.44 108 LYS A C 1
ATOM 880 O O . LYS A 1 108 ? 2.861 -0.577 -10.212 1.00 94.44 108 LYS A O 1
ATOM 885 N N . THR A 1 109 ? 4.573 -2.016 -10.046 1.00 94.19 109 THR A N 1
ATOM 886 C CA . THR A 1 109 ? 4.694 -2.256 -11.488 1.00 94.19 109 THR A CA 1
ATOM 887 C C . THR A 1 109 ? 3.522 -3.067 -12.017 1.00 94.19 109 THR A C 1
ATOM 889 O O . THR A 1 109 ? 2.952 -2.698 -13.043 1.00 94.19 109 THR A O 1
ATOM 892 N N . ARG A 1 110 ? 3.114 -4.122 -11.304 1.00 92.75 110 ARG A N 1
ATOM 893 C CA . ARG A 1 110 ? 1.923 -4.907 -11.646 1.00 92.75 110 ARG A CA 1
ATOM 894 C C . ARG A 1 110 ? 0.665 -4.034 -11.705 1.00 92.75 110 ARG A C 1
ATOM 896 O O . ARG A 1 110 ? -0.120 -4.183 -12.634 1.00 92.75 110 ARG A O 1
ATOM 903 N N . LEU A 1 111 ? 0.527 -3.092 -10.769 1.00 92.12 111 LEU A N 1
ATOM 904 C CA . LEU A 1 111 ? -0.590 -2.147 -10.705 1.00 92.12 111 LEU A CA 1
ATOM 905 C C . LEU A 1 111 ? -0.556 -1.104 -11.837 1.00 92.12 111 LEU A C 1
ATOM 907 O O . LEU A 1 111 ? -1.557 -0.891 -12.511 1.00 92.12 111 LEU A O 1
ATOM 911 N N . LEU A 1 112 ? 0.585 -0.440 -12.053 1.00 91.31 112 LEU A N 1
ATOM 912 C CA . LEU A 1 112 ? 0.672 0.722 -12.951 1.00 91.31 112 LEU A CA 1
ATOM 913 C C . LEU A 1 112 ? 1.027 0.370 -14.403 1.00 91.31 112 LEU A C 1
ATOM 915 O O . LEU A 1 112 ? 0.780 1.169 -15.307 1.00 91.31 112 LEU A O 1
ATOM 919 N N . ARG A 1 113 ? 1.669 -0.778 -14.646 1.00 91.56 113 ARG A N 1
ATOM 920 C CA . ARG A 1 113 ? 2.164 -1.211 -15.966 1.00 91.56 113 ARG A CA 1
ATOM 921 C C . ARG A 1 113 ? 2.022 -2.732 -16.152 1.00 91.56 113 ARG A C 1
ATOM 923 O O . ARG A 1 113 ? 3.021 -3.398 -16.434 1.00 91.56 113 ARG A O 1
ATOM 930 N N . PRO A 1 114 ? 0.800 -3.289 -16.082 1.00 90.50 114 PRO A N 1
ATOM 931 C CA . PRO A 1 114 ? 0.572 -4.738 -16.102 1.00 90.50 114 PRO A CA 1
ATOM 932 C C . PRO A 1 114 ? 1.162 -5.431 -17.338 1.00 90.50 114 PRO A C 1
ATOM 934 O O . PRO A 1 114 ? 1.769 -6.491 -17.219 1.00 90.50 114 PRO A O 1
ATOM 937 N N . ASN A 1 115 ? 1.065 -4.816 -18.522 1.00 89.56 115 ASN A N 1
ATOM 938 C CA . ASN A 1 115 ? 1.639 -5.390 -19.743 1.00 89.56 115 ASN A CA 1
ATOM 939 C C . ASN A 1 115 ? 3.168 -5.466 -19.689 1.00 89.56 115 ASN A C 1
ATOM 941 O O . ASN A 1 115 ? 3.734 -6.478 -20.073 1.00 89.56 115 ASN A O 1
ATOM 945 N N . LEU A 1 116 ? 3.836 -4.424 -19.182 1.00 89.31 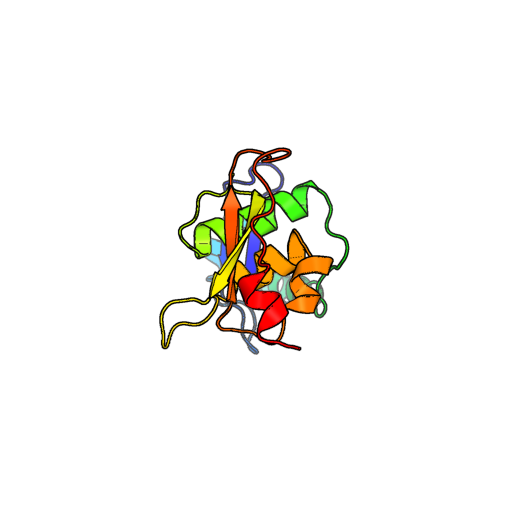116 LEU A N 1
ATOM 946 C CA . LEU A 1 116 ? 5.293 -4.420 -19.039 1.00 89.31 116 LEU A CA 1
ATOM 947 C C . LEU A 1 116 ? 5.747 -5.413 -17.959 1.00 89.31 116 LEU A C 1
ATOM 949 O O . LEU A 1 116 ? 6.757 -6.085 -18.132 1.00 89.31 116 LEU A O 1
ATOM 953 N N . TYR A 1 117 ? 4.984 -5.522 -16.867 1.00 91.81 117 TYR A N 1
ATOM 954 C CA . TYR A 1 117 ? 5.248 -6.476 -15.793 1.00 91.81 117 TYR A CA 1
ATOM 955 C C . TYR A 1 117 ? 5.285 -7.918 -16.307 1.00 91.81 117 TYR A C 1
ATOM 957 O O . TYR A 1 117 ? 6.210 -8.644 -15.962 1.00 91.81 117 TYR A O 1
ATOM 965 N N . LYS A 1 118 ? 4.334 -8.311 -17.171 1.00 92.69 118 LYS A N 1
ATOM 966 C CA . LYS A 1 118 ? 4.263 -9.670 -17.741 1.00 92.69 118 LYS A CA 1
ATOM 967 C C . LYS A 1 118 ? 5.569 -10.106 -18.416 1.00 92.69 118 LYS A C 1
ATOM 969 O O . LYS A 1 118 ? 5.973 -11.244 -18.232 1.00 92.69 118 LYS A O 1
ATOM 974 N N . TYR A 1 119 ? 6.260 -9.206 -19.120 1.00 92.06 119 TYR A N 1
ATOM 975 C CA . TYR A 1 119 ? 7.529 -9.523 -19.795 1.00 92.06 119 TYR A CA 1
ATOM 976 C C . TYR A 1 119 ? 8.698 -9.797 -18.838 1.00 92.06 119 TYR A C 1
ATOM 978 O O . TYR A 1 119 ? 9.646 -10.482 -19.200 1.00 92.06 119 TYR A O 1
ATOM 986 N N . PHE A 1 120 ? 8.654 -9.255 -17.622 1.00 91.12 120 PHE A N 1
ATOM 987 C CA . PHE A 1 120 ? 9.762 -9.279 -16.661 1.00 91.12 120 PHE A CA 1
ATOM 988 C C . PHE A 1 120 ? 9.313 -9.814 -15.289 1.00 91.12 120 PHE A C 1
ATOM 990 O O . PHE A 1 120 ? 9.880 -9.462 -14.246 1.00 91.12 120 PHE A O 1
ATOM 997 N N . ALA A 1 121 ? 8.244 -10.612 -15.261 1.00 89.50 121 ALA A N 1
ATOM 998 C CA . ALA A 1 121 ? 7.651 -11.114 -14.025 1.00 89.50 121 ALA A CA 1
ATOM 999 C C . ALA A 1 121 ? 8.618 -12.063 -13.295 1.00 89.50 121 ALA A C 1
ATOM 1001 O O . ALA A 1 121 ? 8.797 -11.932 -12.075 1.00 89.50 121 ALA A O 1
ATOM 1002 N N . ASP A 1 122 ? 9.295 -12.920 -14.065 1.00 90.00 122 ASP A N 1
ATOM 1003 C CA . ASP A 1 122 ? 10.225 -13.951 -13.586 1.00 90.00 122 ASP A CA 1
ATOM 1004 C C . ASP A 1 122 ? 11.630 -13.401 -13.313 1.00 90.00 122 ASP A C 1
ATOM 1006 O O . ASP A 1 122 ? 12.339 -13.877 -12.426 1.00 90.00 122 ASP A O 1
ATOM 1010 N N . GLY A 1 123 ? 12.011 -12.328 -14.013 1.00 90.38 123 GLY A N 1
ATOM 1011 C CA . GLY A 1 123 ? 13.279 -11.623 -13.836 1.00 90.38 123 GLY A CA 1
ATOM 1012 C C . GLY A 1 123 ? 13.320 -10.817 -12.539 1.00 90.38 123 GLY A C 1
ATOM 1013 O O . GLY A 1 123 ? 13.291 -9.589 -12.566 1.00 90.38 123 GLY A O 1
ATOM 1014 N N . LYS A 1 124 ? 13.406 -11.486 -11.381 1.00 91.00 124 LYS A N 1
ATOM 1015 C CA . LYS A 1 124 ? 13.413 -10.825 -10.061 1.00 91.00 124 LYS A CA 1
ATOM 1016 C C . LYS A 1 124 ? 14.627 -9.925 -9.823 1.00 91.00 124 LYS A C 1
ATOM 1018 O O . LYS A 1 124 ? 14.623 -9.183 -8.852 1.00 91.00 124 LYS A O 1
ATOM 1023 N N . THR A 1 125 ? 15.647 -9.953 -10.674 1.00 93.25 125 THR A N 1
ATOM 1024 C CA . THR A 1 125 ? 16.776 -9.010 -10.649 1.00 93.25 125 THR A CA 1
ATOM 1025 C C . THR A 1 125 ? 16.497 -7.727 -11.436 1.00 93.25 125 THR A C 1
ATOM 1027 O O . THR A 1 125 ? 17.303 -6.808 -11.386 1.00 93.25 125 THR A O 1
ATOM 1030 N N . ILE A 1 126 ? 15.372 -7.614 -12.148 1.00 91.75 126 ILE A N 1
ATOM 1031 C CA . ILE A 1 126 ? 15.014 -6.435 -12.949 1.00 91.75 126 ILE A CA 1
ATOM 1032 C C . ILE A 1 126 ? 14.140 -5.487 -12.120 1.00 91.75 126 ILE A C 1
ATOM 1034 O O . ILE A 1 126 ? 13.096 -5.884 -11.606 1.00 91.75 126 ILE A O 1
ATOM 1038 N N . ILE A 1 127 ? 14.541 -4.217 -12.019 1.00 91.94 127 ILE A N 1
ATOM 1039 C CA . ILE A 1 127 ? 13.823 -3.146 -11.310 1.00 91.94 127 ILE A CA 1
ATOM 1040 C C . ILE A 1 127 ? 13.202 -2.160 -12.303 1.00 91.94 127 ILE A C 1
ATOM 1042 O O . ILE A 1 127 ? 13.776 -1.871 -13.353 1.00 91.94 127 ILE A O 1
ATOM 1046 N N . PHE A 1 128 ? 12.054 -1.595 -11.924 1.00 92.88 128 PHE A N 1
ATOM 1047 C CA . PHE A 1 128 ? 11.297 -0.593 -12.671 1.00 92.88 128 PHE A CA 1
ATOM 1048 C C . PHE A 1 128 ? 11.489 0.785 -12.050 1.00 92.88 128 PHE A C 1
ATOM 1050 O O . PHE A 1 128 ? 11.278 0.961 -10.849 1.00 92.88 128 PHE A O 1
ATOM 1057 N N . TYR A 1 129 ? 11.835 1.775 -12.871 1.00 91.06 129 TYR A N 1
ATOM 1058 C CA . TYR A 1 129 ? 12.034 3.149 -12.419 1.00 91.06 129 TYR A CA 1
ATOM 1059 C C . TYR A 1 129 ? 10.832 4.021 -12.738 1.00 91.06 129 TYR A C 1
ATOM 1061 O O . TYR A 1 129 ? 10.299 3.987 -13.850 1.00 91.06 129 TYR A O 1
ATOM 1069 N N . PHE A 1 130 ? 10.449 4.842 -11.761 1.00 91.81 130 PHE A N 1
ATOM 1070 C CA . PHE A 1 130 ? 9.303 5.736 -11.843 1.0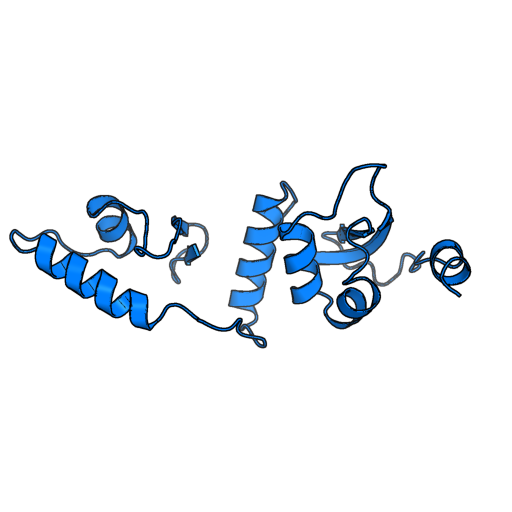0 91.81 130 PHE A CA 1
ATOM 1071 C C . PHE A 1 130 ? 9.707 7.200 -11.652 1.00 91.81 130 PHE A C 1
ATOM 1073 O O . PHE A 1 130 ? 10.604 7.524 -10.878 1.00 91.81 130 PHE A O 1
ATOM 1080 N N . SER A 1 131 ? 9.010 8.092 -12.350 1.00 90.88 131 SER A N 1
ATOM 1081 C CA . SER A 1 131 ? 9.175 9.544 -12.291 1.00 90.88 131 SER A CA 1
ATOM 1082 C C . SER A 1 131 ? 7.853 10.215 -11.932 1.00 90.88 131 SER A C 1
ATOM 1084 O O . SER A 1 131 ? 6.777 9.666 -12.180 1.00 90.88 131 SER A O 1
ATOM 1086 N N . SER A 1 132 ? 7.924 11.404 -11.330 1.00 90.75 132 SER A N 1
ATOM 1087 C CA . SER A 1 132 ? 6.758 12.254 -11.054 1.00 90.75 132 SER A CA 1
ATOM 1088 C C . SER A 1 132 ? 6.291 13.032 -12.276 1.00 90.75 132 SER A C 1
ATOM 1090 O O . SER A 1 132 ? 5.153 13.492 -12.327 1.00 90.75 132 SER A O 1
ATOM 1092 N N . LYS A 1 133 ? 7.147 13.141 -13.294 1.00 88.69 133 LYS A N 1
ATOM 1093 C CA . LYS A 1 133 ? 6.816 13.780 -14.562 1.00 88.69 133 LYS A CA 1
ATOM 1094 C C . LYS A 1 133 ? 6.430 12.715 -15.572 1.00 88.69 133 LYS A C 1
ATOM 1096 O O . LYS A 1 133 ? 7.138 11.720 -15.731 1.00 88.69 133 LYS A O 1
ATOM 1101 N N . SER A 1 134 ? 5.317 12.944 -16.267 1.00 81.69 134 SER A N 1
ATOM 1102 C CA . SER A 1 134 ? 4.974 12.147 -17.438 1.00 81.69 134 SER A CA 1
ATOM 1103 C C . SER A 1 134 ? 6.030 12.421 -18.496 1.00 81.69 134 SER A C 1
ATOM 1105 O O . SER A 1 134 ? 6.072 13.486 -19.108 1.00 81.69 134 SER A O 1
ATOM 1107 N N . ILE A 1 135 ? 6.932 11.468 -18.671 1.00 69.19 135 ILE A N 1
ATOM 1108 C CA . ILE A 1 135 ? 7.906 11.508 -19.743 1.00 69.19 135 ILE A CA 1
ATOM 1109 C C . ILE A 1 135 ? 7.188 10.947 -20.972 1.00 69.19 135 ILE A C 1
ATOM 1111 O O . ILE A 1 135 ? 7.236 9.751 -21.237 1.00 69.19 135 ILE A O 1
ATOM 1115 N N . LYS A 1 136 ? 6.463 11.806 -21.699 1.00 57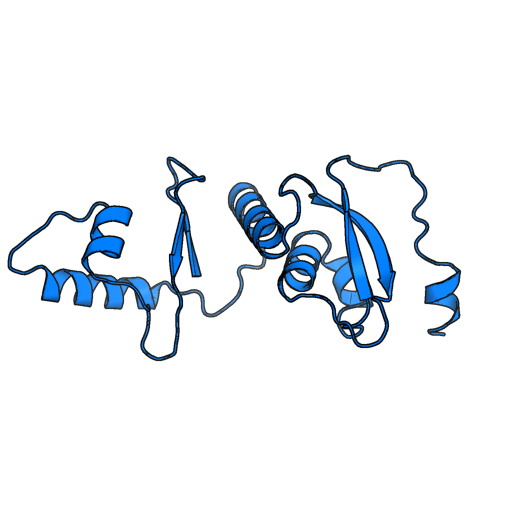.94 136 LYS A N 1
ATOM 1116 C CA . LYS A 1 136 ? 5.966 11.459 -23.041 1.00 57.94 136 LYS A CA 1
ATOM 1117 C C . LYS A 1 136 ? 7.102 11.416 -24.080 1.00 57.94 136 LYS A C 1
ATOM 1119 O O . LYS A 1 136 ? 6.900 10.833 -25.135 1.00 57.94 136 LYS A O 1
ATOM 1124 N N . SER A 1 137 ? 8.273 12.012 -23.804 1.00 43.78 137 SER A N 1
ATOM 1125 C CA . SER A 1 137 ? 9.256 12.347 -24.853 1.00 43.78 137 SER A CA 1
ATOM 1126 C C . SER A 1 137 ? 10.738 12.059 -24.583 1.00 43.78 137 SER A C 1
ATOM 1128 O O . SER A 1 137 ? 11.531 12.208 -25.508 1.00 43.78 137 SER A O 1
ATOM 1130 N N . TYR A 1 138 ? 11.164 11.604 -23.403 1.00 41.97 138 TYR A N 1
ATOM 1131 C CA . TYR A 1 138 ? 12.525 11.064 -23.297 1.00 41.97 138 TYR A CA 1
ATOM 1132 C C . TYR A 1 138 ? 12.451 9.598 -23.651 1.00 41.97 138 TYR A C 1
ATOM 1134 O O . TYR A 1 138 ? 12.119 8.774 -22.804 1.00 41.97 138 TYR A O 1
ATOM 1142 N N . LEU A 1 139 ? 12.665 9.350 -24.948 1.00 44.94 139 LEU A N 1
ATOM 1143 C CA . LEU A 1 139 ? 13.189 8.125 -25.536 1.00 44.94 139 LEU A CA 1
ATOM 1144 C C . LEU A 1 139 ? 13.178 6.98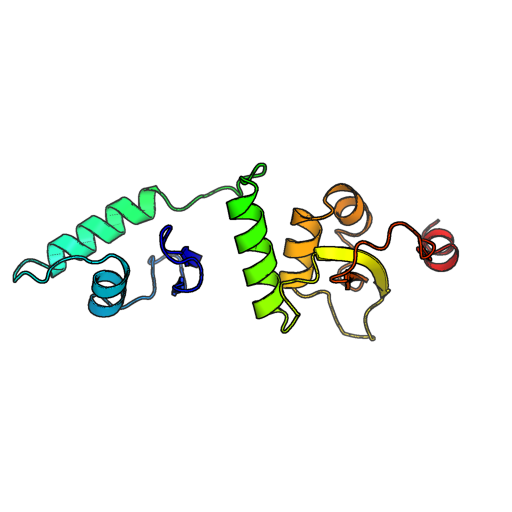5 -24.535 1.00 44.94 139 LEU A C 1
ATOM 1146 O O . LEU A 1 139 ? 14.036 6.927 -23.653 1.00 44.94 139 LEU A O 1
ATOM 1150 N N . CYS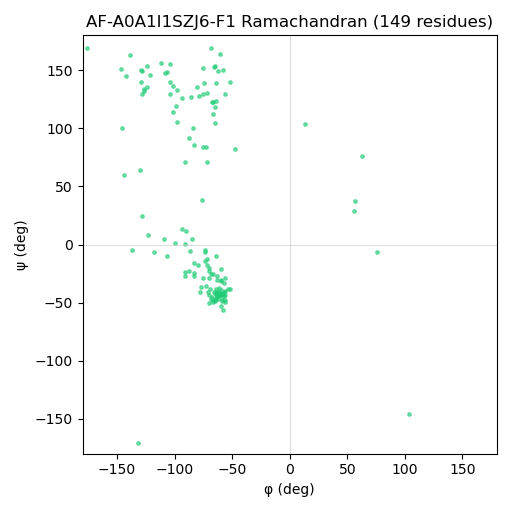 A 1 140 ? 12.204 6.099 -24.705 1.00 43.69 140 CYS A N 1
ATOM 1151 C CA . CYS A 1 140 ? 12.229 4.751 -24.190 1.00 43.69 140 CYS A CA 1
ATOM 1152 C C . CYS A 1 140 ? 13.596 4.135 -24.551 1.00 43.69 140 CYS A C 1
ATOM 1154 O O . CYS A 1 140 ? 13.731 3.420 -25.535 1.00 43.69 140 CYS A O 1
ATOM 1156 N N . ARG A 1 141 ? 14.643 4.407 -23.762 1.00 43.97 141 ARG A N 1
ATOM 1157 C CA . ARG A 1 141 ? 15.907 3.667 -23.760 1.00 43.97 141 ARG A CA 1
ATOM 1158 C C . ARG A 1 141 ? 15.674 2.348 -23.024 1.00 43.97 141 ARG A C 1
ATOM 1160 O O . ARG A 1 141 ? 16.532 1.867 -22.295 1.00 43.97 141 ARG A O 1
ATOM 1167 N N . LEU A 1 142 ? 14.502 1.750 -23.239 1.00 48.09 142 LEU A N 1
ATOM 1168 C CA . LEU A 1 142 ? 14.321 0.322 -23.135 1.00 48.09 142 LEU A CA 1
ATOM 1169 C C . LEU A 1 142 ? 15.018 -0.281 -24.358 1.00 48.09 142 LEU A C 1
ATOM 1171 O O . LEU A 1 142 ? 14.441 -0.532 -25.406 1.00 48.09 142 LEU A O 1
ATOM 1175 N N . THR A 1 143 ? 16.327 -0.451 -24.181 1.00 46.72 143 THR A N 1
ATOM 1176 C CA . THR A 1 143 ? 16.958 -1.755 -24.366 1.00 46.72 143 THR A CA 1
ATOM 1177 C C . THR A 1 143 ? 16.893 -2.373 -25.761 1.00 46.72 143 THR A C 1
ATOM 1179 O O . THR A 1 143 ? 16.268 -3.410 -25.950 1.00 46.72 143 THR A O 1
ATOM 1182 N N . LYS A 1 144 ? 17.720 -1.872 -26.687 1.00 41.66 144 LYS A N 1
ATOM 1183 C CA . LYS A 1 144 ? 18.360 -2.803 -27.636 1.00 41.66 144 LYS A CA 1
ATOM 1184 C C . LYS A 1 144 ? 19.285 -3.793 -26.907 1.00 41.66 144 LYS A C 1
ATOM 1186 O O . LYS A 1 144 ? 19.377 -4.934 -27.331 1.00 41.66 144 LYS A O 1
ATOM 1191 N N . SER A 1 145 ? 19.904 -3.413 -25.778 1.00 44.25 145 SER A N 1
ATOM 1192 C CA . SER A 1 145 ? 20.891 -4.289 -25.119 1.00 44.25 145 SER A CA 1
ATOM 1193 C C . SER A 1 145 ? 20.325 -5.368 -24.185 1.00 44.25 145 SER A C 1
ATOM 1195 O O . SER A 1 145 ? 21.015 -6.354 -23.991 1.00 44.25 145 SER A O 1
ATOM 1197 N N . LEU A 1 146 ? 19.119 -5.222 -23.607 1.00 49.00 146 LEU A N 1
ATOM 1198 C CA . LEU A 1 146 ? 18.499 -6.300 -22.800 1.00 49.00 146 LEU A CA 1
ATOM 1199 C C . LEU A 1 146 ? 17.614 -7.235 -23.640 1.00 49.00 146 LEU A C 1
ATOM 1201 O O . LEU A 1 146 ? 17.476 -8.397 -23.287 1.00 49.00 146 LEU A O 1
ATOM 1205 N N . ILE A 1 147 ? 17.041 -6.765 -24.757 1.00 50.94 147 ILE A N 1
ATOM 1206 C CA . ILE A 1 147 ? 16.257 -7.628 -25.661 1.00 50.94 147 ILE A CA 1
ATOM 1207 C C . ILE A 1 147 ? 17.190 -8.497 -26.523 1.00 50.94 147 ILE A C 1
ATOM 1209 O O . ILE A 1 147 ? 16.898 -9.665 -26.739 1.00 50.94 147 ILE A O 1
ATOM 1213 N N . SER A 1 148 ? 18.349 -7.976 -26.948 1.00 47.22 148 SER A N 1
ATOM 1214 C CA . SER A 1 148 ? 19.327 -8.736 -27.749 1.00 47.22 148 SER A CA 1
ATOM 1215 C C . SER A 1 148 ? 20.108 -9.802 -26.965 1.00 47.22 148 SER A C 1
ATOM 1217 O O . SER A 1 148 ? 20.891 -10.519 -27.572 1.00 47.22 148 SER A O 1
ATOM 1219 N N . SER A 1 149 ? 19.953 -9.881 -25.640 1.00 44.06 149 SER A N 1
ATOM 1220 C CA . SER A 1 149 ? 20.613 -10.886 -24.792 1.00 44.06 149 SER A CA 1
ATOM 1221 C C . SER A 1 149 ? 19.645 -11.944 -24.246 1.00 44.06 149 SER A C 1
ATOM 1223 O O . SER A 1 149 ? 20.037 -12.735 -23.393 1.00 44.06 149 SER A O 1
ATOM 1225 N N . MET A 1 150 ? 18.371 -11.904 -24.655 1.00 48.28 150 MET A N 1
ATOM 1226 C CA . MET A 1 150 ? 17.321 -12.851 -24.242 1.00 48.28 150 MET A CA 1
ATOM 1227 C C . MET A 1 150 ? 16.650 -13.562 -25.438 1.00 48.28 150 MET A C 1
ATOM 1229 O O . MET A 1 150 ? 15.659 -14.264 -25.244 1.00 48.28 150 MET A O 1
ATOM 1233 N N . LEU A 1 151 ? 17.193 -13.381 -26.647 1.00 42.41 151 LEU A N 1
ATOM 1234 C CA . LEU A 1 151 ? 16.961 -14.167 -27.865 1.00 42.41 151 LEU A CA 1
ATOM 1235 C C . LEU A 1 151 ? 18.309 -14.736 -28.313 1.00 42.41 151 LEU A C 1
ATOM 1237 O O . LEU A 1 151 ? 18.308 -15.857 -28.859 1.00 42.41 151 LEU A O 1
#

Foldseek 3Di:
DKDADPVGRVDIDDWDADPVGTPDDLVVVCVSVVPDDDPCSVVVVVVVRVVVVVVPDPDDDPDDDPVRLLSLLLVLQVVVVHHSLFLAFQAKDFAPPPDFEDPSQLVSCCSRPVPVCVVCVVVRRMGIGTDNDHCPDDDSPPDPPVVVVVD

Solvent-accessible surface area (backbone atoms only — not comparable to full-atom values): 9294 Å² total; per-residue (Å²): 88,76,46,63,41,91,93,40,75,85,53,60,53,78,38,56,68,58,99,92,41,72,66,68,56,73,65,60,54,28,61,75,71,67,52,81,91,56,96,65,40,72,60,54,51,52,51,47,50,58,55,51,60,74,66,56,74,92,63,83,76,91,75,63,53,73,68,55,47,53,51,51,43,30,54,30,22,53,76,63,77,39,65,50,67,36,70,32,75,66,45,70,43,76,48,63,90,100,43,64,48,50,72,37,58,51,51,40,35,46,71,75,38,48,75,66,31,67,81,47,64,83,45,46,39,47,37,77,41,57,31,67,58,82,71,88,73,72,70,71,77,67,43,71,72,64,55,70,72,76,114